Protein AF-A0A7X9E9Z7-F1 (afdb_monomer_lite)

Sequence (86 aa):
RYGRVHWVGIHPEFQGRKLAKPLLAAVMVCLAKYHNKAYLTSQTTSYKAINIYLDFGFVPIITDDEAVKAWKCLENNLGRRIIPTY

pLDDT: mean 93.65, std 5.3, range [56.66, 97.69]

Foldseek 3Di:
DEAEPEDDDDDPVCPPVPVLLVVVVVVVVVRVVPDPHYDYDDALVVLVSVVSVVVVVDAQDDDDPVSVVSQVSSCVVVVHDRDDDD

Radius of gyration: 13.83 Å; chains: 1; bounding box: 43×25×34 Å

Secondary structure (DSSP, 8-state):
--EEE------GGGTTSSTHHHHHHHHHHHHHTT-S-EEE---GGGHHHHHHHHHTT------SHHHHHHHHHHHHHHTS--S---

Structure (mmCIF, N/CA/C/O backbone):
data_AF-A0A7X9E9Z7-F1
#
_entry.id   AF-A0A7X9E9Z7-F1
#
loop_
_atom_site.group_PDB
_atom_site.id
_atom_site.type_symbol
_atom_site.label_atom_id
_atom_site.label_alt_id
_atom_site.label_comp_id
_atom_site.label_asym_id
_atom_site.label_entity_id
_atom_site.label_seq_id
_atom_site.pdbx_PDB_ins_code
_atom_site.Cartn_x
_atom_site.Cartn_y
_atom_site.Cartn_z
_atom_site.occupancy
_atom_site.B_iso_or_equiv
_atom_site.auth_seq_id
_atom_site.auth_comp_id
_atom_site.auth_asym_id
_atom_site.auth_atom_id
_atom_site.pdbx_PDB_model_num
ATOM 1 N N . ARG A 1 1 ? 5.449 -2.790 -19.308 1.00 86.94 1 ARG A N 1
ATOM 2 C CA . ARG A 1 1 ? 4.729 -1.564 -18.873 1.00 86.94 1 ARG A CA 1
ATOM 3 C C . ARG A 1 1 ? 4.051 -1.856 -17.543 1.00 86.94 1 ARG A C 1
ATOM 5 O O . ARG A 1 1 ? 3.514 -2.949 -17.412 1.00 86.94 1 ARG A O 1
ATOM 12 N N . TYR A 1 2 ? 4.091 -0.930 -16.586 1.00 94.00 2 TYR A N 1
ATOM 13 C CA . TYR A 1 2 ? 3.420 -1.115 -15.298 1.00 94.00 2 TYR A CA 1
ATOM 14 C C . TYR A 1 2 ? 1.900 -1.000 -15.451 1.00 94.00 2 TYR A C 1
ATOM 16 O O . TYR A 1 2 ? 1.420 -0.120 -16.168 1.00 94.00 2 TYR A O 1
ATOM 24 N N . GLY A 1 3 ? 1.167 -1.866 -14.759 1.00 96.31 3 GLY A N 1
ATOM 25 C CA . GLY A 1 3 ? -0.263 -1.711 -14.533 1.00 96.31 3 GLY A CA 1
ATOM 26 C C . GLY A 1 3 ? -0.520 -0.763 -13.364 1.00 96.31 3 GLY A C 1
ATOM 27 O O . GLY A 1 3 ? 0.212 -0.786 -12.373 1.00 96.31 3 GLY A O 1
ATOM 28 N N . ARG A 1 4 ? -1.540 0.089 -13.470 1.00 95.88 4 ARG A N 1
ATOM 29 C CA . ARG A 1 4 ? -1.886 1.046 -12.414 1.00 95.88 4 ARG A CA 1
ATOM 30 C C . ARG A 1 4 ? -3.203 0.655 -11.768 1.00 95.88 4 ARG A C 1
ATOM 32 O O . ARG A 1 4 ? -4.226 0.607 -12.446 1.00 95.88 4 ARG A O 1
ATOM 39 N N . VAL A 1 5 ? -3.198 0.487 -10.450 1.00 95.00 5 VAL A N 1
ATOM 40 C CA . VAL A 1 5 ? -4.439 0.535 -9.672 1.00 95.00 5 VAL A CA 1
ATOM 41 C C . VAL A 1 5 ? -4.730 2.003 -9.391 1.00 95.00 5 VAL A C 1
ATOM 43 O O . VAL A 1 5 ? -4.069 2.624 -8.561 1.00 95.00 5 VAL A O 1
ATOM 46 N N . HIS A 1 6 ? -5.655 2.594 -10.147 1.00 92.31 6 HIS A N 1
ATOM 47 C CA . HIS A 1 6 ? -5.962 4.016 -9.993 1.00 92.31 6 HIS A CA 1
ATOM 48 C C . HIS A 1 6 ? -6.823 4.288 -8.757 1.00 92.31 6 HIS A C 1
ATOM 50 O O . HIS A 1 6 ? -6.531 5.216 -8.008 1.00 92.31 6 HIS A O 1
ATOM 56 N N . TRP A 1 7 ? -7.849 3.464 -8.533 1.00 90.50 7 TRP A N 1
ATOM 57 C CA . TRP A 1 7 ? -8.749 3.588 -7.394 1.00 90.50 7 TRP A CA 1
ATOM 58 C C . TRP A 1 7 ? -9.357 2.234 -7.024 1.00 90.50 7 TRP A C 1
ATOM 60 O O . TRP A 1 7 ? -9.597 1.397 -7.894 1.00 90.50 7 TRP A O 1
ATOM 70 N N . VAL A 1 8 ? -9.592 2.030 -5.729 1.00 89.88 8 VAL A N 1
ATOM 71 C CA . VAL A 1 8 ? -10.292 0.871 -5.166 1.00 89.88 8 VAL A CA 1
ATOM 72 C C . VAL A 1 8 ? -11.149 1.377 -4.016 1.00 89.88 8 VAL A C 1
ATOM 74 O O . VAL A 1 8 ? -10.664 2.104 -3.150 1.00 89.88 8 VAL A O 1
ATOM 77 N N . GLY A 1 9 ? -12.414 0.974 -3.995 1.00 91.25 9 GLY A N 1
ATOM 78 C CA . GLY A 1 9 ? -13.364 1.350 -2.960 1.00 91.25 9 GLY A CA 1
ATOM 79 C C . GLY A 1 9 ? -14.358 0.230 -2.698 1.00 91.25 9 GLY A C 1
ATOM 80 O O . GLY A 1 9 ? -14.679 -0.554 -3.588 1.00 91.25 9 GLY A O 1
ATOM 81 N N . ILE A 1 10 ? -14.839 0.159 -1.460 1.00 93.38 10 ILE A N 1
ATOM 82 C CA . ILE A 1 10 ? -15.957 -0.700 -1.070 1.00 93.38 10 ILE A CA 1
ATOM 83 C C . ILE A 1 10 ? -17.139 0.214 -0.785 1.00 93.38 10 ILE A C 1
ATOM 85 O O . ILE A 1 10 ? -17.018 1.145 0.019 1.00 93.38 10 ILE A O 1
ATOM 89 N N . HIS A 1 11 ? -18.266 -0.063 -1.440 1.00 95.06 11 HIS A N 1
ATOM 90 C CA . HIS A 1 11 ? -19.512 0.661 -1.213 1.00 95.06 11 HIS A CA 1
ATOM 91 C C . HIS A 1 11 ? -19.868 0.648 0.289 1.00 95.06 11 HIS A C 1
ATOM 93 O O . HIS A 1 11 ? -19.719 -0.409 0.913 1.00 95.06 11 HIS A O 1
ATOM 99 N N . PRO A 1 12 ? -20.308 1.776 0.888 1.00 94.75 12 PRO A N 1
ATOM 100 C CA . PRO A 1 12 ? -20.477 1.908 2.340 1.00 94.75 12 PRO A CA 1
ATOM 101 C C . PRO A 1 12 ? -21.260 0.767 3.005 1.00 94.75 12 PRO A C 1
ATOM 103 O O . PRO A 1 12 ? -20.815 0.226 4.014 1.00 94.75 12 PRO A O 1
ATOM 106 N N . GLU A 1 13 ? -22.352 0.311 2.387 1.00 97.69 13 GLU A N 1
ATOM 107 C CA . GLU A 1 13 ? -23.208 -0.784 2.889 1.00 97.69 13 GLU A CA 1
ATOM 108 C C . GLU A 1 13 ? -22.501 -2.149 3.022 1.00 97.69 13 GLU A C 1
ATOM 110 O O . GLU A 1 13 ? -22.965 -3.058 3.722 1.00 97.69 13 GLU A O 1
ATOM 115 N N . PHE A 1 14 ? -21.361 -2.306 2.349 1.00 95.62 14 PHE A N 1
ATOM 116 C CA . PHE A 1 14 ? -20.565 -3.531 2.318 1.00 95.62 14 PHE A CA 1
ATOM 117 C C . PHE A 1 14 ? -19.231 -3.396 3.071 1.00 95.62 14 PHE A C 1
ATOM 119 O O . PHE A 1 14 ? -18.436 -4.341 3.104 1.00 95.62 14 PHE A O 1
ATOM 126 N N . GLN A 1 15 ? -18.967 -2.248 3.702 1.00 92.88 15 GLN A N 1
ATOM 127 C CA . GLN A 1 15 ? -17.788 -2.058 4.547 1.00 92.88 15 GLN A CA 1
ATOM 128 C C . GLN A 1 15 ? -17.867 -2.917 5.822 1.00 92.88 15 GLN A C 1
ATOM 130 O O . GLN A 1 15 ? -18.913 -3.444 6.189 1.00 92.88 15 GLN A O 1
ATOM 135 N N . GLY A 1 16 ? -16.722 -3.159 6.467 1.00 91.69 16 GLY A N 1
ATOM 136 C CA . GLY A 1 16 ? -16.629 -4.042 7.643 1.00 91.69 16 GLY A CA 1
ATOM 137 C C . GLY A 1 16 ? -16.696 -5.547 7.334 1.00 91.69 16 GLY A C 1
ATOM 138 O O . GLY A 1 16 ? -16.283 -6.358 8.157 1.00 91.69 16 GLY A O 1
ATOM 139 N N . ARG A 1 17 ? -17.093 -5.945 6.117 1.00 95.06 17 ARG A N 1
ATOM 140 C CA . ARG A 1 17 ? -17.243 -7.355 5.700 1.00 95.06 17 ARG A CA 1
ATOM 141 C C . ARG A 1 17 ? -15.959 -8.018 5.183 1.00 95.06 17 ARG A C 1
ATOM 143 O O . ARG A 1 17 ? -16.014 -9.028 4.495 1.00 95.06 17 ARG A O 1
ATOM 150 N N . LYS A 1 18 ? -14.788 -7.433 5.463 1.00 92.81 18 LYS A N 1
ATOM 151 C CA . LYS A 1 18 ? -13.463 -7.918 5.012 1.00 92.81 18 LYS A CA 1
ATOM 152 C C . LYS A 1 18 ? -13.312 -8.080 3.481 1.00 92.81 18 LYS A C 1
ATOM 154 O O . LYS A 1 18 ? -12.431 -8.803 3.027 1.00 92.81 18 LYS A O 1
ATOM 159 N N . LEU A 1 19 ? -14.097 -7.352 2.680 1.00 95.25 19 LEU A N 1
ATOM 160 C CA . LEU A 1 19 ? -14.106 -7.459 1.209 1.00 95.25 19 LEU A CA 1
ATOM 161 C C . LEU A 1 19 ? -12.926 -6.775 0.495 1.00 95.25 19 LEU A C 1
ATOM 163 O O . LEU A 1 19 ? -12.691 -7.028 -0.682 1.00 95.25 19 LEU A O 1
ATOM 167 N N . ALA A 1 20 ? -12.148 -5.942 1.189 1.00 93.50 20 ALA A N 1
ATOM 168 C CA . ALA A 1 20 ? -11.022 -5.236 0.576 1.00 93.50 20 ALA A CA 1
ATOM 169 C C . ALA A 1 20 ? -9.918 -6.189 0.072 1.00 93.50 20 ALA A C 1
ATOM 171 O O . ALA A 1 20 ? -9.413 -6.011 -1.033 1.00 93.50 20 ALA A O 1
ATOM 172 N N . LYS A 1 21 ? -9.577 -7.228 0.851 1.00 94.44 21 LYS A N 1
ATOM 173 C CA . LYS A 1 21 ? -8.577 -8.240 0.464 1.00 94.44 21 LYS A CA 1
ATOM 174 C C . LYS A 1 21 ? -9.002 -9.056 -0.773 1.00 94.44 21 LYS A C 1
ATOM 176 O O . LYS A 1 21 ? -8.224 -9.087 -1.723 1.00 94.44 21 LYS A O 1
ATOM 181 N N . PRO A 1 22 ? -10.201 -9.675 -0.836 1.00 95.62 22 PRO A N 1
ATOM 182 C CA . PRO A 1 22 ? -10.616 -10.414 -2.030 1.00 95.62 22 PRO A CA 1
ATOM 183 C C . PRO A 1 22 ? -10.790 -9.513 -3.259 1.00 95.62 22 PRO A C 1
ATOM 185 O O . PRO A 1 22 ? -10.420 -9.925 -4.357 1.00 95.62 22 PRO A O 1
ATOM 188 N N . LEU A 1 23 ? -11.264 -8.271 -3.091 1.00 95.94 23 LEU A N 1
ATOM 189 C CA . LEU A 1 23 ? -11.310 -7.309 -4.195 1.00 95.94 23 LEU A CA 1
ATOM 190 C C . LEU A 1 23 ? -9.908 -7.046 -4.755 1.00 95.94 23 LEU A C 1
ATOM 192 O O . LEU A 1 23 ? -9.700 -7.138 -5.962 1.00 95.94 23 LEU A O 1
ATOM 196 N N . LEU A 1 24 ? -8.931 -6.774 -3.888 1.00 95.81 24 LEU A N 1
ATOM 197 C CA . LEU A 1 24 ? -7.559 -6.535 -4.325 1.00 95.81 24 LEU A CA 1
ATOM 198 C C . LEU A 1 24 ? -6.938 -7.773 -4.988 1.00 95.81 24 LEU A C 1
ATOM 200 O O . LEU A 1 24 ? -6.247 -7.631 -5.993 1.00 95.81 24 LEU A O 1
ATOM 204 N N . ALA A 1 25 ? -7.228 -8.980 -4.495 1.00 96.19 25 ALA A N 1
ATOM 205 C CA . ALA A 1 25 ? -6.796 -10.222 -5.136 1.00 96.19 25 ALA A CA 1
ATOM 206 C C . ALA A 1 25 ? -7.335 -10.350 -6.567 1.00 96.19 25 ALA A C 1
ATOM 208 O O . ALA A 1 25 ? -6.567 -10.626 -7.488 1.00 96.19 25 ALA A O 1
ATOM 209 N N . ALA A 1 26 ? -8.623 -10.067 -6.779 1.00 97.00 26 ALA A N 1
ATOM 210 C CA . ALA A 1 26 ? -9.213 -10.059 -8.115 1.00 97.00 26 ALA A CA 1
ATOM 211 C C . ALA A 1 26 ? -8.559 -9.003 -9.028 1.00 97.00 26 ALA A C 1
ATOM 213 O O . ALA A 1 26 ? -8.278 -9.281 -10.196 1.00 97.00 26 ALA A O 1
ATOM 214 N N . VAL A 1 27 ? -8.247 -7.817 -8.490 1.00 95.88 27 VAL A N 1
ATOM 215 C CA . VAL A 1 27 ? -7.513 -6.770 -9.219 1.00 95.88 27 VAL A CA 1
ATOM 216 C C . VAL A 1 27 ? -6.113 -7.252 -9.616 1.00 95.88 27 VAL A C 1
ATOM 218 O O . VAL A 1 27 ? -5.721 -7.054 -10.765 1.00 95.88 27 VAL A O 1
ATOM 221 N N . MET A 1 28 ? -5.376 -7.921 -8.723 1.00 95.12 28 MET A N 1
ATOM 222 C CA . MET A 1 28 ? -4.043 -8.458 -9.034 1.00 95.12 28 MET A CA 1
ATOM 223 C C . MET A 1 28 ? -4.098 -9.530 -10.126 1.00 95.12 28 MET A C 1
ATOM 225 O O . MET A 1 28 ? -3.306 -9.479 -11.065 1.00 95.12 28 MET A O 1
ATOM 229 N N . VAL A 1 29 ? -5.069 -10.449 -10.062 1.00 96.19 29 VAL A N 1
ATOM 230 C CA . VAL A 1 29 ? -5.290 -11.463 -11.109 1.00 96.19 29 VAL A CA 1
ATOM 231 C C . VAL A 1 29 ? -5.597 -10.806 -12.455 1.00 96.19 29 VAL A C 1
ATOM 233 O O . VAL A 1 29 ? -5.090 -11.244 -13.484 1.00 96.19 29 VAL A O 1
ATOM 236 N N . CYS A 1 30 ? -6.402 -9.741 -12.469 1.00 95.31 30 CYS A N 1
ATOM 237 C CA . CYS A 1 30 ? -6.700 -8.997 -13.690 1.00 95.31 30 CYS A CA 1
ATOM 238 C C . CYS A 1 30 ? -5.453 -8.301 -14.255 1.00 95.31 30 CYS A C 1
ATOM 240 O O . CYS A 1 30 ? -5.156 -8.434 -15.442 1.00 95.31 30 CYS A O 1
ATOM 242 N N . LEU A 1 31 ? -4.687 -7.609 -13.407 1.00 95.12 31 LEU A N 1
ATOM 243 C CA . LEU A 1 31 ? -3.458 -6.923 -13.807 1.00 95.12 31 LEU A CA 1
ATOM 244 C C . LEU A 1 31 ? -2.407 -7.884 -14.365 1.00 95.12 31 LEU A C 1
ATOM 246 O O . LEU A 1 31 ? -1.782 -7.565 -15.375 1.00 95.12 31 LEU A O 1
ATOM 250 N N . ALA A 1 32 ? -2.256 -9.062 -13.756 1.00 95.75 32 ALA A N 1
ATOM 251 C CA . ALA A 1 32 ? -1.287 -10.074 -14.169 1.00 95.75 32 ALA A CA 1
ATOM 252 C C . ALA A 1 32 ? -1.510 -10.588 -15.603 1.00 95.75 32 ALA A C 1
ATOM 254 O O . ALA A 1 32 ? -0.565 -11.045 -16.240 1.00 95.75 32 ALA A O 1
ATOM 255 N N . LYS A 1 33 ? -2.731 -10.466 -16.149 1.00 97.19 33 LYS A N 1
ATOM 256 C CA . LYS A 1 33 ? -3.023 -10.829 -17.549 1.00 97.19 33 LYS A CA 1
ATOM 257 C C . LYS A 1 33 ? -2.319 -9.924 -18.564 1.00 97.19 33 LYS A C 1
ATOM 259 O O . LYS A 1 33 ? -2.099 -10.346 -19.693 1.00 97.19 33 LYS A O 1
ATOM 264 N N . TYR A 1 34 ? -1.988 -8.691 -18.177 1.00 96.19 34 TYR A N 1
ATOM 265 C CA . TYR A 1 34 ? -1.488 -7.658 -19.094 1.00 96.19 34 TYR A CA 1
ATOM 266 C C . TYR A 1 34 ? -0.160 -7.033 -18.647 1.00 96.19 34 TYR A C 1
ATOM 268 O O . TYR A 1 34 ? 0.527 -6.386 -19.440 1.00 96.19 34 TYR A O 1
ATOM 276 N N . HIS A 1 35 ? 0.210 -7.201 -17.376 1.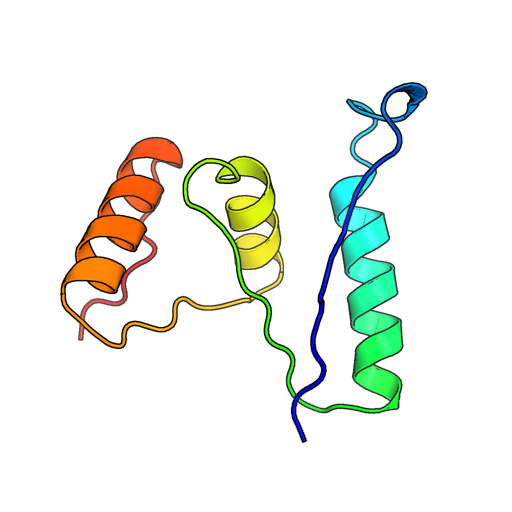00 96.75 35 HIS A N 1
ATOM 277 C CA . HIS A 1 35 ? 1.348 -6.534 -16.759 1.00 96.75 35 HIS A CA 1
ATOM 278 C C . HIS A 1 35 ? 2.119 -7.476 -15.837 1.00 96.75 35 HIS A C 1
ATOM 280 O O . HIS A 1 35 ? 1.542 -8.215 -15.050 1.00 96.75 35 HIS A O 1
ATOM 286 N N . ASN A 1 36 ? 3.446 -7.369 -15.872 1.00 94.69 36 ASN A N 1
ATOM 287 C CA . ASN A 1 36 ? 4.350 -8.083 -14.966 1.00 94.69 36 ASN A CA 1
ATOM 288 C C . ASN A 1 36 ? 4.688 -7.293 -13.690 1.00 94.69 36 ASN A C 1
ATOM 290 O O . ASN A 1 36 ? 5.364 -7.807 -12.805 1.00 94.69 36 ASN A O 1
ATOM 294 N N . LYS A 1 37 ? 4.279 -6.022 -13.622 1.00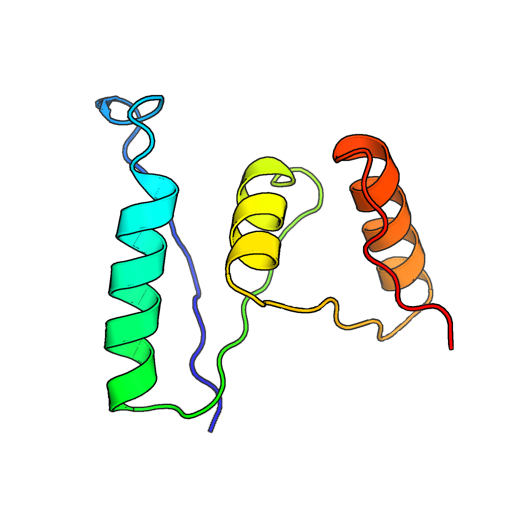 95.06 37 LYS A N 1
ATOM 295 C CA . LYS A 1 37 ? 4.519 -5.116 -12.496 1.00 95.06 37 LYS A CA 1
ATOM 296 C C . LYS A 1 37 ? 3.308 -4.216 -12.304 1.00 95.06 37 LYS A C 1
ATOM 298 O O . LYS A 1 37 ? 2.701 -3.788 -13.289 1.00 95.06 37 LYS A O 1
ATOM 303 N N . ALA A 1 38 ? 3.001 -3.887 -11.056 1.00 95.69 38 ALA A N 1
ATOM 304 C CA . ALA A 1 38 ? 1.916 -2.986 -10.701 1.00 95.69 38 ALA A CA 1
ATOM 305 C C . ALA A 1 38 ? 2.410 -1.867 -9.784 1.00 95.69 38 ALA A C 1
ATOM 307 O O . ALA A 1 38 ? 3.385 -2.034 -9.054 1.00 95.69 38 ALA A O 1
ATOM 308 N N . TYR A 1 39 ? 1.729 -0.728 -9.826 1.00 96.12 39 TYR A N 1
ATOM 309 C CA . TYR A 1 39 ? 1.916 0.350 -8.864 1.00 96.12 39 TYR A CA 1
ATOM 310 C C . TYR A 1 39 ? 0.579 0.997 -8.516 1.00 96.12 39 TYR A C 1
ATOM 312 O O . TYR A 1 39 ? -0.415 0.880 -9.243 1.00 96.12 39 TYR A O 1
ATOM 320 N N . LEU A 1 40 ? 0.579 1.702 -7.393 1.00 96.12 40 LEU A N 1
ATOM 321 C CA . LEU A 1 40 ? -0.523 2.528 -6.939 1.00 96.12 40 LEU A CA 1
ATOM 322 C C . LEU A 1 40 ? 0.026 3.735 -6.190 1.00 96.12 40 LEU A C 1
ATOM 324 O O . LEU A 1 40 ? 1.172 3.744 -5.746 1.00 96.12 40 LEU A O 1
ATOM 328 N N . THR A 1 41 ? -0.813 4.748 -6.057 1.00 95.19 41 THR A N 1
ATOM 329 C CA . THR A 1 41 ? -0.546 5.935 -5.247 1.00 95.19 41 THR A CA 1
ATOM 330 C C . THR A 1 41 ? -1.554 5.964 -4.111 1.00 95.19 41 THR A C 1
ATOM 332 O O . THR A 1 41 ? -2.722 5.643 -4.326 1.00 95.19 41 THR A O 1
ATOM 335 N N . SER A 1 42 ? -1.122 6.342 -2.912 1.00 94.44 42 SER A N 1
ATOM 336 C CA . SER A 1 42 ? -1.985 6.401 -1.732 1.00 94.44 42 SER A CA 1
ATOM 337 C C . SER A 1 42 ? -1.645 7.621 -0.879 1.00 94.44 42 SER A C 1
ATOM 339 O O . SER A 1 42 ? -0.663 8.313 -1.130 1.00 94.44 42 SER A O 1
ATOM 341 N N . GLN A 1 43 ? -2.471 7.871 0.129 1.00 94.44 43 GLN A N 1
ATOM 342 C CA . GLN A 1 43 ? -2.322 8.956 1.093 1.00 94.44 43 GLN A CA 1
ATOM 343 C C . GLN A 1 43 ? -2.154 8.356 2.489 1.00 94.44 43 GLN A C 1
ATOM 345 O O . GLN A 1 43 ? -2.737 7.308 2.779 1.00 94.44 43 GLN A O 1
ATOM 350 N N . THR A 1 44 ? -1.397 9.012 3.368 1.00 94.62 44 THR A N 1
ATOM 351 C CA . THR A 1 44 ? -1.120 8.520 4.733 1.00 94.62 44 THR A CA 1
ATOM 352 C C . THR A 1 44 ? -2.395 8.293 5.551 1.00 94.62 44 THR A C 1
ATOM 354 O O . THR A 1 44 ? -2.479 7.339 6.320 1.00 94.62 44 THR A O 1
ATOM 357 N N . THR A 1 45 ? -3.441 9.086 5.307 1.00 94.81 45 THR A N 1
ATOM 358 C CA . THR A 1 45 ? -4.779 8.927 5.905 1.00 94.81 45 THR A CA 1
ATOM 359 C C . THR A 1 45 ? -5.443 7.584 5.579 1.00 94.81 45 THR A C 1
ATOM 361 O O . THR A 1 45 ? -6.274 7.098 6.341 1.00 94.81 45 THR A O 1
ATOM 364 N N . SER A 1 46 ? -5.045 6.933 4.483 1.00 93.88 46 SER A N 1
ATOM 365 C CA . SER A 1 46 ? -5.542 5.621 4.048 1.00 93.88 46 SER A CA 1
ATOM 366 C C . SER A 1 46 ? -4.687 4.457 4.574 1.00 93.88 46 SER A C 1
ATOM 368 O O . SER A 1 46 ? -4.580 3.419 3.920 1.00 93.88 46 SER A O 1
ATOM 370 N N . TYR A 1 47 ? -4.077 4.599 5.756 1.00 95.12 47 TYR A N 1
ATOM 371 C CA . TYR A 1 47 ?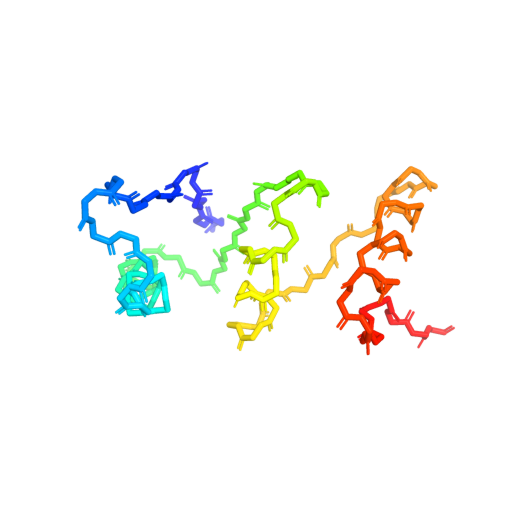 -3.134 3.628 6.335 1.00 95.12 47 TYR A CA 1
ATOM 372 C C . TYR A 1 47 ? -3.671 2.185 6.393 1.00 95.12 47 TYR A C 1
ATOM 374 O O . TYR A 1 47 ? -2.919 1.243 6.153 1.00 95.12 47 TYR A O 1
ATOM 382 N N . LYS A 1 48 ? -4.979 1.981 6.621 1.00 93.00 48 LYS A N 1
ATOM 383 C CA . LYS A 1 48 ? -5.603 0.640 6.599 1.00 93.00 48 LYS A CA 1
ATOM 384 C C . LYS A 1 48 ? -5.512 -0.024 5.221 1.00 93.00 48 LYS A C 1
ATOM 386 O O . LYS A 1 48 ? -5.232 -1.216 5.138 1.00 93.00 48 LYS A O 1
ATOM 391 N N . ALA A 1 49 ? -5.738 0.740 4.151 1.00 93.94 49 ALA A N 1
ATOM 392 C CA . ALA A 1 49 ? -5.591 0.252 2.782 1.00 93.94 49 ALA A CA 1
ATOM 393 C C . ALA A 1 49 ? -4.114 0.018 2.445 1.00 93.94 49 ALA A C 1
ATOM 395 O O . ALA A 1 49 ? -3.780 -1.018 1.881 1.00 93.94 49 ALA A O 1
ATOM 396 N N . ILE A 1 50 ? -3.226 0.920 2.880 1.00 95.75 50 ILE A N 1
ATOM 397 C CA . ILE A 1 50 ? -1.774 0.760 2.724 1.00 95.75 50 ILE A CA 1
ATOM 398 C C . ILE A 1 50 ? -1.292 -0.536 3.373 1.00 95.75 50 ILE A C 1
ATOM 400 O O . ILE A 1 50 ? -0.550 -1.277 2.740 1.00 95.75 50 ILE A O 1
ATOM 404 N N . ASN A 1 51 ? -1.758 -0.866 4.579 1.00 95.38 51 ASN A N 1
ATOM 405 C CA . ASN A 1 51 ? -1.397 -2.126 5.225 1.00 95.38 51 ASN A CA 1
ATOM 406 C C . ASN A 1 51 ? -1.815 -3.347 4.394 1.00 95.38 51 ASN A C 1
ATOM 408 O O . ASN A 1 51 ? -1.056 -4.300 4.274 1.00 95.38 51 ASN A O 1
ATOM 412 N N . ILE A 1 52 ? -2.992 -3.295 3.763 1.00 94.94 52 ILE A N 1
ATOM 413 C CA . ILE A 1 52 ? -3.431 -4.349 2.843 1.00 94.94 52 ILE A CA 1
ATOM 414 C C . ILE A 1 52 ? -2.511 -4.407 1.617 1.00 94.94 52 ILE A C 1
ATOM 416 O O . ILE A 1 52 ? -2.134 -5.496 1.206 1.00 94.94 52 ILE A O 1
ATOM 420 N N . TYR A 1 53 ? -2.112 -3.272 1.042 1.00 95.94 53 TYR A N 1
ATOM 421 C CA . TYR A 1 53 ? -1.175 -3.263 -0.086 1.00 95.94 53 TYR A CA 1
ATOM 422 C C . TYR A 1 53 ? 0.179 -3.879 0.298 1.00 95.94 53 TYR A C 1
ATOM 424 O O . TYR A 1 53 ? 0.708 -4.696 -0.453 1.00 95.94 53 TYR A O 1
ATOM 432 N N . LEU A 1 54 ? 0.700 -3.560 1.485 1.00 95.38 54 LEU A N 1
ATOM 433 C CA . LEU A 1 54 ? 1.930 -4.159 2.014 1.00 95.38 54 LEU A CA 1
ATOM 434 C C . LEU A 1 54 ? 1.788 -5.679 2.202 1.00 95.38 54 LEU A C 1
ATOM 436 O O . LEU A 1 54 ? 2.687 -6.421 1.821 1.00 95.38 54 LEU A O 1
ATOM 440 N N . ASP A 1 55 ? 0.651 -6.157 2.723 1.00 94.56 55 ASP A N 1
ATOM 441 C CA . ASP A 1 55 ? 0.351 -7.598 2.829 1.00 94.56 55 ASP A CA 1
ATOM 442 C C . ASP A 1 55 ? 0.322 -8.294 1.453 1.00 94.56 55 ASP A C 1
ATOM 444 O O . ASP A 1 55 ? 0.617 -9.482 1.351 1.00 94.56 55 ASP A O 1
ATOM 448 N N . PHE A 1 56 ? -0.031 -7.564 0.392 1.00 94.12 56 PHE A N 1
ATOM 449 C CA . PHE A 1 56 ? -0.052 -8.048 -0.993 1.00 94.12 56 PHE A CA 1
ATOM 450 C C . PHE A 1 56 ? 1.310 -7.956 -1.703 1.00 94.12 56 PHE A C 1
ATOM 452 O O . PHE A 1 56 ? 1.401 -8.269 -2.890 1.00 94.12 56 PHE A O 1
ATOM 459 N N . GLY A 1 57 ? 2.366 -7.541 -0.999 1.00 93.75 57 GLY A N 1
ATOM 460 C CA . GLY A 1 57 ? 3.727 -7.481 -1.533 1.00 93.75 57 GLY A CA 1
ATOM 461 C C . GLY A 1 57 ? 4.076 -6.177 -2.250 1.00 93.75 57 GLY A C 1
ATOM 462 O O . GLY A 1 57 ? 5.125 -6.101 -2.889 1.00 93.75 57 GLY A O 1
ATOM 463 N N . PHE A 1 58 ? 3.243 -5.135 -2.145 1.00 95.19 58 PHE A N 1
ATOM 464 C CA . PHE A 1 58 ? 3.685 -3.797 -2.535 1.00 95.19 58 PHE A CA 1
ATOM 465 C C . PHE A 1 58 ? 4.795 -3.332 -1.592 1.00 95.19 58 PHE A C 1
ATOM 467 O O . PHE A 1 58 ? 4.735 -3.551 -0.383 1.00 95.19 58 PHE A O 1
ATOM 474 N N . VAL A 1 59 ? 5.789 -2.651 -2.153 1.00 95.00 59 VAL A N 1
ATOM 475 C CA . VAL A 1 59 ? 6.923 -2.098 -1.410 1.00 95.00 59 VAL A CA 1
ATOM 476 C C . VAL A 1 59 ? 6.914 -0.573 -1.492 1.00 95.00 59 VAL A C 1
ATOM 478 O O . VAL A 1 59 ? 6.460 -0.022 -2.504 1.00 95.00 59 VAL A O 1
ATOM 481 N N . PRO A 1 60 ? 7.381 0.125 -0.443 1.00 94.62 60 PRO A N 1
ATOM 482 C CA . PRO A 1 60 ? 7.492 1.572 -0.474 1.00 94.62 60 PRO A CA 1
ATOM 483 C C . PRO A 1 60 ? 8.472 2.017 -1.562 1.00 94.62 60 PRO A C 1
ATOM 485 O O . PRO A 1 60 ? 9.523 1.411 -1.765 1.00 94.62 60 PRO A O 1
ATOM 488 N N . ILE A 1 61 ? 8.133 3.112 -2.236 1.00 93.12 61 ILE A N 1
ATOM 489 C CA . ILE A 1 61 ? 9.060 3.851 -3.089 1.00 93.12 61 ILE A CA 1
ATOM 490 C C . ILE A 1 61 ? 9.446 5.111 -2.315 1.00 93.12 61 ILE A C 1
ATOM 492 O O . ILE A 1 61 ? 8.571 5.860 -1.874 1.00 93.12 61 ILE A O 1
ATOM 496 N N . ILE A 1 62 ? 10.748 5.305 -2.115 1.00 92.44 62 ILE A N 1
ATOM 497 C CA . ILE A 1 62 ? 11.320 6.443 -1.395 1.00 92.44 62 ILE A CA 1
ATOM 498 C C . ILE A 1 62 ? 12.066 7.289 -2.423 1.00 92.44 62 ILE A C 1
ATOM 500 O O . ILE A 1 62 ? 13.092 6.859 -2.942 1.00 92.44 62 ILE A O 1
ATOM 504 N N . THR A 1 63 ? 11.511 8.450 -2.761 1.00 92.31 63 THR A N 1
ATOM 505 C CA . THR A 1 63 ? 12.063 9.361 -3.780 1.00 92.31 63 THR A CA 1
ATOM 506 C C . THR A 1 63 ? 12.738 10.587 -3.192 1.00 92.31 63 THR A C 1
ATOM 508 O O . THR A 1 63 ? 13.598 11.173 -3.840 1.00 92.31 63 THR A O 1
ATOM 511 N N . ASP A 1 64 ? 12.335 10.981 -1.989 1.00 93.44 64 ASP A N 1
ATOM 512 C CA . ASP A 1 64 ? 12.709 12.236 -1.351 1.00 93.44 64 ASP A CA 1
ATOM 513 C C . ASP A 1 64 ? 12.454 12.166 0.165 1.00 93.44 64 ASP A C 1
ATOM 515 O O . ASP A 1 64 ? 11.906 11.188 0.692 1.00 93.44 64 ASP A O 1
ATOM 519 N N . ASP A 1 65 ? 12.850 13.224 0.869 1.00 94.31 65 ASP A N 1
ATOM 520 C CA . ASP A 1 65 ? 12.710 13.333 2.321 1.00 94.31 65 ASP A CA 1
ATOM 521 C C . ASP A 1 65 ? 11.246 13.369 2.787 1.00 94.31 65 ASP A C 1
ATOM 523 O O . ASP A 1 65 ? 10.935 12.908 3.890 1.00 94.31 65 ASP A O 1
ATOM 527 N N . GLU A 1 66 ? 10.324 13.873 1.964 1.00 93.75 66 GLU A N 1
ATOM 528 C CA . GLU A 1 66 ? 8.895 13.885 2.291 1.00 93.75 66 GLU A CA 1
ATOM 529 C C . GLU A 1 66 ? 8.311 12.470 2.245 1.00 93.75 66 GLU A C 1
ATOM 531 O O . GLU A 1 66 ? 7.569 12.073 3.149 1.00 93.75 66 GLU A O 1
ATOM 536 N N . ALA A 1 67 ? 8.720 11.652 1.272 1.00 92.75 67 ALA A N 1
ATOM 537 C CA . ALA A 1 67 ? 8.384 10.236 1.224 1.00 92.75 67 ALA A CA 1
ATOM 538 C C . ALA A 1 67 ? 8.904 9.505 2.471 1.00 92.75 67 ALA A C 1
ATOM 540 O O . ALA A 1 67 ? 8.167 8.721 3.073 1.00 92.75 67 ALA A O 1
ATOM 541 N N . VAL A 1 68 ? 10.133 9.794 2.921 1.00 94.38 68 VAL A N 1
ATOM 542 C CA . VAL A 1 68 ? 10.677 9.224 4.169 1.00 94.38 68 VAL A CA 1
ATOM 543 C C . VAL A 1 68 ? 9.798 9.589 5.369 1.00 94.38 68 VAL A C 1
ATOM 545 O O . VAL A 1 68 ? 9.445 8.709 6.159 1.00 94.38 68 VAL A O 1
ATOM 548 N N . LYS A 1 69 ? 9.408 10.862 5.512 1.00 95.31 69 LYS A N 1
ATOM 549 C CA . LYS A 1 69 ? 8.515 11.312 6.596 1.00 95.31 69 LYS A CA 1
ATOM 550 C C . LYS A 1 69 ? 7.157 10.610 6.537 1.00 95.31 69 LYS A C 1
ATOM 552 O O . LYS A 1 69 ? 6.663 10.148 7.568 1.00 95.31 69 LYS A O 1
ATOM 557 N N . ALA A 1 70 ? 6.578 10.475 5.345 1.00 95.44 70 ALA A N 1
ATOM 558 C CA . ALA A 1 70 ? 5.303 9.794 5.141 1.00 95.44 70 ALA A CA 1
ATOM 559 C C . ALA A 1 70 ? 5.371 8.307 5.526 1.00 95.44 70 ALA A C 1
ATOM 561 O O . ALA A 1 70 ? 4.492 7.814 6.236 1.00 95.44 70 ALA A O 1
ATOM 562 N N . TRP A 1 71 ? 6.428 7.594 5.123 1.00 95.88 71 TRP A N 1
ATOM 563 C CA . TRP A 1 71 ? 6.607 6.185 5.478 1.00 95.88 71 TRP A CA 1
ATOM 564 C C . TRP A 1 71 ? 6.882 5.987 6.972 1.00 95.88 71 TRP A C 1
ATOM 566 O O . TRP A 1 71 ? 6.282 5.092 7.560 1.00 95.88 71 TRP A O 1
ATOM 576 N N . LYS A 1 72 ? 7.661 6.862 7.625 1.00 95.50 72 LYS A N 1
ATOM 577 C CA . LYS A 1 72 ? 7.835 6.843 9.094 1.00 95.50 72 LYS A CA 1
ATOM 578 C C . LYS A 1 72 ? 6.512 7.059 9.835 1.00 95.50 72 LYS A C 1
ATOM 580 O O . LYS A 1 72 ? 6.221 6.380 10.815 1.00 95.50 72 LYS A O 1
ATOM 585 N N . CYS A 1 73 ? 5.674 7.977 9.349 1.00 95.75 73 CYS A N 1
ATOM 586 C CA . CYS A 1 73 ? 4.326 8.176 9.883 1.00 95.75 73 CYS A CA 1
ATOM 587 C C . CYS A 1 73 ? 3.480 6.894 9.766 1.00 95.75 73 CYS A C 1
ATOM 589 O O . CYS A 1 73 ? 2.755 6.532 10.693 1.00 95.75 73 CYS A O 1
ATOM 591 N N . LEU A 1 74 ? 3.592 6.170 8.650 1.00 96.62 74 LEU A N 1
ATOM 592 C CA . LEU A 1 74 ? 2.891 4.902 8.446 1.00 96.62 74 LEU A CA 1
ATOM 593 C C . LEU A 1 74 ? 3.424 3.775 9.338 1.00 96.62 74 LEU A C 1
ATOM 595 O O . LEU A 1 74 ? 2.612 3.005 9.842 1.00 96.62 74 LEU A O 1
ATOM 599 N N . GLU A 1 75 ? 4.735 3.696 9.581 1.00 96.19 75 GLU A N 1
ATOM 600 C CA . GLU A 1 75 ? 5.314 2.732 10.530 1.00 96.19 75 GLU A CA 1
ATOM 601 C C . GLU A 1 75 ? 4.725 2.912 11.933 1.00 96.19 75 GLU A C 1
ATOM 603 O O . GLU A 1 75 ? 4.284 1.938 12.543 1.00 96.19 75 GLU A O 1
ATOM 608 N N . ASN A 1 76 ? 4.624 4.162 12.401 1.00 95.31 76 ASN A N 1
ATOM 609 C CA . ASN A 1 76 ? 4.023 4.491 13.695 1.00 95.31 76 ASN A CA 1
ATOM 610 C C . ASN A 1 76 ? 2.531 4.126 13.753 1.00 95.31 76 ASN A C 1
ATOM 612 O O . ASN A 1 76 ? 2.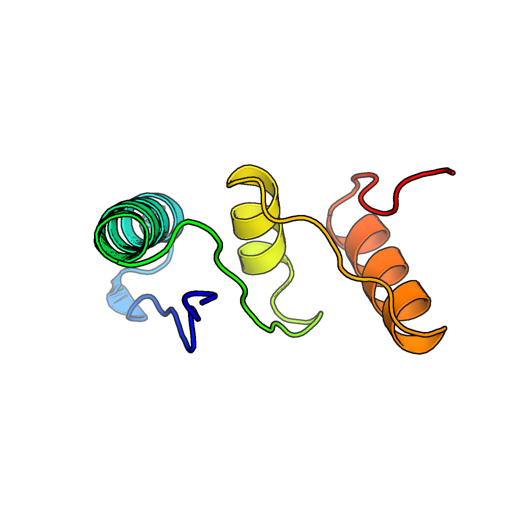085 3.515 14.720 1.00 95.31 76 ASN A O 1
ATOM 616 N N . ASN A 1 77 ? 1.757 4.462 12.713 1.00 95.06 77 ASN A N 1
ATOM 617 C CA . ASN A 1 77 ? 0.320 4.159 12.662 1.00 95.06 77 ASN A CA 1
ATOM 618 C C . ASN A 1 77 ? 0.023 2.655 12.573 1.00 95.06 77 ASN A C 1
ATOM 620 O O . ASN A 1 77 ? -1.012 2.199 13.056 1.00 95.06 77 ASN A O 1
ATOM 624 N N . LEU A 1 78 ? 0.891 1.894 11.905 1.00 95.12 78 LEU A N 1
ATOM 625 C CA . LEU A 1 78 ? 0.704 0.462 11.675 1.00 95.12 78 LEU A CA 1
ATOM 626 C C . LEU A 1 78 ? 1.428 -0.418 12.698 1.00 95.12 78 LEU A C 1
ATOM 628 O O . LEU A 1 78 ? 1.198 -1.626 12.706 1.00 95.12 78 LEU A O 1
ATOM 632 N N . GLY A 1 79 ? 2.299 0.155 13.532 1.00 94.75 79 GLY A N 1
ATOM 633 C CA . GLY A 1 79 ? 3.110 -0.589 14.496 1.00 94.75 79 GLY A CA 1
ATOM 634 C C . GLY A 1 79 ? 4.042 -1.613 13.839 1.00 94.75 79 GLY A C 1
ATOM 635 O O . GLY A 1 79 ? 4.324 -2.653 14.430 1.00 94.75 79 GLY A O 1
ATOM 636 N N . ARG A 1 80 ? 4.486 -1.361 12.600 1.00 93.31 80 ARG A N 1
ATOM 637 C CA . ARG A 1 80 ? 5.347 -2.271 11.826 1.00 93.31 80 ARG A CA 1
ATOM 638 C C . ARG A 1 80 ? 6.448 -1.502 11.116 1.00 9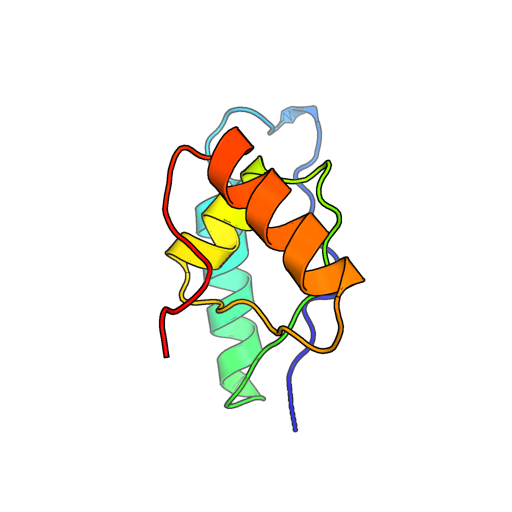3.31 80 ARG A C 1
ATOM 640 O O . ARG A 1 80 ? 6.219 -0.393 10.648 1.00 93.31 80 ARG A O 1
ATOM 647 N N . ARG A 1 81 ? 7.610 -2.134 10.962 1.00 92.62 81 ARG A N 1
ATOM 648 C CA . ARG A 1 81 ? 8.699 -1.608 10.133 1.00 92.62 81 ARG A CA 1
ATOM 649 C C . ARG A 1 81 ? 8.370 -1.809 8.649 1.00 92.62 81 ARG A C 1
ATOM 651 O O . ARG A 1 81 ? 7.924 -2.887 8.254 1.00 92.62 81 ARG A O 1
ATOM 658 N N . ILE A 1 82 ? 8.550 -0.764 7.850 1.00 93.50 82 ILE A N 1
ATOM 659 C CA . ILE A 1 82 ? 8.211 -0.678 6.422 1.00 93.50 82 ILE A CA 1
ATOM 660 C C . ILE A 1 82 ? 9.420 -0.191 5.623 1.00 93.50 82 ILE A C 1
ATOM 662 O O . ILE A 1 82 ? 9.675 -0.706 4.537 1.00 93.50 82 ILE A O 1
ATOM 666 N N . ILE A 1 83 ? 10.163 0.786 6.148 1.00 90.12 83 ILE A N 1
ATOM 667 C CA . ILE A 1 83 ? 11.334 1.347 5.477 1.00 90.12 83 ILE A CA 1
ATOM 668 C C . ILE A 1 83 ? 12.470 0.315 5.549 1.00 90.12 83 ILE A C 1
ATOM 670 O O . ILE A 1 83 ? 12.842 -0.100 6.654 1.00 90.12 83 ILE A O 1
ATOM 674 N N . PRO A 1 84 ? 13.038 -0.111 4.405 1.00 78.81 84 PRO A N 1
ATOM 675 C CA . PRO A 1 84 ? 14.195 -0.993 4.415 1.00 78.81 84 PRO A CA 1
ATOM 676 C C . PRO A 1 84 ? 15.393 -0.289 5.063 1.00 78.81 84 PRO A C 1
ATOM 678 O O . PRO A 1 84 ? 15.670 0.875 4.780 1.00 78.81 84 PRO A O 1
ATOM 681 N N . THR A 1 85 ? 16.113 -1.003 5.924 1.00 71.12 85 THR A N 1
ATOM 682 C CA . THR A 1 85 ? 17.453 -0.587 6.364 1.00 71.12 85 THR A CA 1
ATOM 683 C C . THR A 1 85 ? 18.422 -1.052 5.288 1.00 71.12 85 THR A C 1
ATOM 685 O O . THR A 1 85 ? 18.534 -2.262 5.090 1.00 71.12 85 THR A O 1
ATOM 688 N N . TYR A 1 86 ? 19.051 -0.120 4.580 1.00 56.66 86 TYR A N 1
ATOM 689 C CA . TYR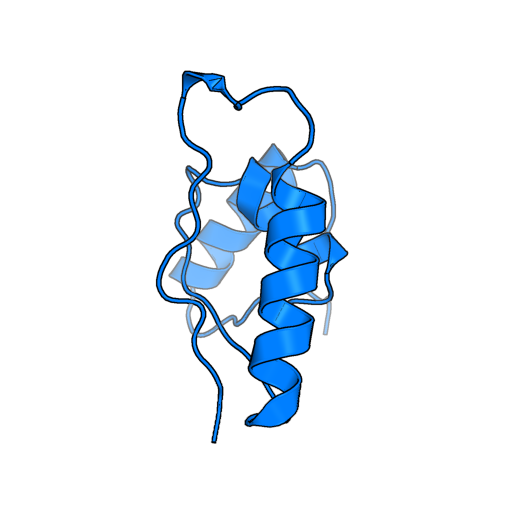 A 1 86 ? 20.172 -0.399 3.683 1.00 56.66 86 TYR A CA 1
ATOM 690 C C . TYR A 1 86 ? 21.481 -0.046 4.377 1.00 56.66 86 TYR A C 1
ATOM 692 O O . TYR A 1 86 ? 21.469 0.942 5.149 1.00 56.66 86 TYR A O 1
#